Protein AF-A0AAU8MWH3-F1 (afdb_monomer)

Organism: NCBI:txid1792846

pLDDT: mean 74.92, std 21.21, range [37.94, 98.56]

Mean predicted aligned error: 13.58 Å

Radius of gyration: 23.1 Å; Cα contacts (8 Å, |Δi|>4): 175; chains: 1; bounding box: 45×68×72 Å

Structure (mmCIF, N/CA/C/O backbone):
data_AF-A0AAU8MWH3-F1
#
_entry.id   AF-A0AAU8MWH3-F1
#
loop_
_atom_site.group_PDB
_atom_site.id
_atom_site.type_symbol
_atom_site.label_atom_id
_atom_site.label_alt_id
_atom_site.label_comp_id
_atom_site.label_asym_id
_atom_site.label_entity_id
_atom_site.label_seq_id
_atom_site.pdbx_PDB_ins_code
_atom_site.Cartn_x
_atom_site.Cartn_y
_atom_site.Cartn_z
_atom_site.occupancy
_atom_site.B_iso_or_equiv
_atom_site.auth_seq_id
_atom_site.auth_comp_id
_atom_site.auth_asym_id
_atom_site.auth_atom_id
_atom_site.pdbx_PDB_model_num
ATOM 1 N N . MET A 1 1 ? -33.924 56.761 -19.991 1.00 37.94 1 MET A N 1
ATOM 2 C CA . MET A 1 1 ? -32.799 56.088 -20.675 1.00 37.94 1 MET A CA 1
ATOM 3 C C . MET A 1 1 ? -31.797 55.619 -19.623 1.00 37.94 1 MET A C 1
ATOM 5 O O . MET A 1 1 ? -31.302 56.453 -18.886 1.00 37.94 1 MET A O 1
ATOM 9 N N . ARG A 1 2 ? -31.552 54.298 -19.586 1.00 41.19 2 ARG A N 1
ATOM 10 C CA . ARG A 1 2 ? -30.399 53.556 -19.023 1.00 41.19 2 ARG A CA 1
ATOM 11 C C . ARG A 1 2 ? -30.137 53.573 -17.503 1.00 41.19 2 ARG A C 1
ATOM 13 O O . ARG A 1 2 ? -29.326 54.332 -16.994 1.00 41.19 2 ARG A O 1
ATOM 20 N N . THR A 1 3 ? -30.746 52.598 -16.831 1.00 45.84 3 THR A N 1
ATOM 21 C CA . THR A 1 3 ? -30.285 51.973 -15.580 1.00 45.84 3 THR A CA 1
ATOM 22 C C . THR A 1 3 ? -28.960 51.226 -15.807 1.00 45.84 3 THR A C 1
ATOM 24 O O . THR A 1 3 ? -28.895 50.376 -16.696 1.00 45.84 3 THR A O 1
ATOM 27 N N . LEU A 1 4 ? -27.913 51.511 -15.023 1.00 51.28 4 LEU A N 1
ATOM 28 C CA . LEU A 1 4 ? -26.694 50.690 -14.967 1.00 51.28 4 LEU A CA 1
ATOM 29 C C . LEU A 1 4 ? -26.904 49.536 -13.970 1.00 51.28 4 LEU A C 1
ATOM 31 O O . LEU A 1 4 ? -27.173 49.820 -12.802 1.00 51.28 4 LEU A O 1
ATOM 35 N N . PRO A 1 5 ? -26.758 48.259 -14.362 1.00 50.62 5 PRO A N 1
ATOM 36 C CA . PRO A 1 5 ? -26.672 47.180 -13.394 1.00 50.62 5 PRO A CA 1
ATOM 37 C C . PRO A 1 5 ? -25.249 47.113 -12.828 1.00 50.62 5 PRO A C 1
ATOM 39 O O . PRO A 1 5 ? -24.260 47.001 -13.553 1.00 50.62 5 PRO A O 1
ATOM 42 N N . LEU A 1 6 ? -25.174 47.194 -11.505 1.00 51.78 6 LEU A N 1
ATOM 43 C CA . LEU A 1 6 ? -23.985 47.002 -10.686 1.00 51.78 6 LEU A CA 1
ATOM 44 C C . LEU A 1 6 ? -23.662 45.498 -10.696 1.00 51.78 6 LEU A C 1
ATOM 46 O O . LEU A 1 6 ? -24.241 44.724 -9.937 1.00 51.78 6 LEU A O 1
ATOM 50 N N . ILE A 1 7 ? -22.807 45.058 -11.622 1.00 57.75 7 ILE A N 1
ATOM 51 C CA . ILE A 1 7 ? -22.359 43.661 -11.686 1.00 57.75 7 ILE A CA 1
ATOM 52 C C . ILE A 1 7 ? -21.293 43.475 -10.604 1.00 57.75 7 ILE A C 1
ATOM 54 O O . ILE A 1 7 ? -20.123 43.807 -10.783 1.00 57.75 7 ILE A O 1
ATOM 58 N N . VAL A 1 8 ? -21.723 42.971 -9.449 1.00 53.94 8 VAL A N 1
ATOM 59 C CA . VAL A 1 8 ? -20.841 42.480 -8.390 1.00 53.94 8 VAL A CA 1
ATOM 60 C C . VAL A 1 8 ? -20.250 41.152 -8.867 1.00 53.94 8 VAL A C 1
ATOM 62 O O . VAL A 1 8 ? -20.901 40.111 -8.799 1.00 53.94 8 VAL A O 1
ATOM 65 N N . SER A 1 9 ? -19.021 41.182 -9.384 1.00 54.38 9 SER A N 1
ATOM 66 C CA . SER A 1 9 ? -18.247 39.969 -9.670 1.00 54.38 9 SER A CA 1
ATOM 67 C C . SER A 1 9 ? -17.823 39.309 -8.360 1.00 54.38 9 SER A C 1
ATOM 69 O O . SER A 1 9 ? -16.810 39.673 -7.766 1.00 54.38 9 SER A O 1
ATOM 71 N N . PHE A 1 10 ? -18.594 38.322 -7.908 1.00 51.47 10 PHE A N 1
ATOM 72 C CA . PHE A 1 10 ? -18.198 37.418 -6.832 1.00 51.47 10 PHE A CA 1
ATOM 73 C C . PHE A 1 10 ? -17.309 36.317 -7.430 1.00 51.47 10 PHE A C 1
ATOM 75 O O . PHE A 1 10 ? -17.787 35.266 -7.853 1.00 51.47 10 PHE A O 1
ATOM 82 N N . VAL A 1 11 ? -16.004 36.577 -7.536 1.00 58.12 11 VAL A N 1
ATOM 83 C CA . VAL A 1 11 ? -15.028 35.539 -7.899 1.00 58.12 11 VAL A CA 1
ATOM 84 C C . VAL A 1 11 ? -14.791 34.684 -6.656 1.00 58.12 11 VAL A C 1
ATOM 86 O O . VAL A 1 11 ? -13.941 34.990 -5.823 1.00 58.12 11 VAL A O 1
ATOM 89 N N . LEU A 1 12 ? -15.584 33.623 -6.504 1.00 52.44 12 LEU A N 1
ATOM 90 C CA . LEU A 1 12 ? -15.345 32.591 -5.502 1.00 52.44 12 LEU A CA 1
ATOM 91 C C . LEU A 1 12 ? -14.158 31.741 -5.978 1.00 52.44 12 LEU A C 1
ATOM 93 O O . LEU A 1 12 ? -14.316 30.809 -6.765 1.00 52.44 12 LEU A O 1
ATOM 97 N N . ALA A 1 13 ? -12.949 32.096 -5.547 1.00 57.16 13 ALA A N 1
ATOM 98 C CA . ALA A 1 13 ? -11.766 31.277 -5.771 1.00 57.16 13 ALA A CA 1
ATOM 99 C C . ALA A 1 13 ? -11.867 30.006 -4.911 1.00 57.16 13 ALA A C 1
ATOM 101 O O . ALA A 1 13 ? -11.469 29.992 -3.748 1.00 57.16 13 ALA A O 1
ATOM 102 N N . VAL A 1 14 ? -12.419 28.930 -5.477 1.00 55.69 14 VAL A N 1
ATOM 103 C CA . VAL A 1 14 ? -12.310 27.583 -4.902 1.00 55.69 14 VAL A CA 1
ATOM 104 C C . VAL A 1 14 ? -10.886 27.095 -5.158 1.00 55.69 14 VAL A C 1
ATOM 106 O O . VAL A 1 14 ? -10.599 26.445 -6.158 1.00 55.69 14 VAL A O 1
ATOM 109 N N . VAL A 1 15 ? -9.965 27.460 -4.267 1.00 56.62 15 VAL A N 1
ATOM 110 C CA . VAL A 1 15 ? -8.602 26.915 -4.241 1.00 56.62 15 VAL A CA 1
ATOM 111 C C . VAL A 1 15 ? -8.591 25.755 -3.253 1.00 56.62 15 VAL A C 1
ATOM 113 O O . VAL A 1 15 ? -8.126 25.885 -2.127 1.00 56.62 15 VAL A O 1
ATOM 116 N N . ALA A 1 16 ? -9.191 24.627 -3.620 1.00 53.50 16 ALA A N 1
ATOM 117 C CA . ALA A 1 16 ? -9.205 23.461 -2.743 1.00 53.50 16 ALA A CA 1
ATOM 118 C C . ALA A 1 16 ? -9.248 22.165 -3.551 1.00 53.50 16 ALA A C 1
ATOM 120 O O . ALA A 1 16 ? -10.320 21.621 -3.783 1.00 53.50 16 ALA A O 1
ATOM 121 N N . ALA A 1 17 ? -8.071 21.709 -3.989 1.00 47.09 17 ALA A N 1
ATOM 122 C CA . ALA A 1 17 ? -7.709 20.292 -4.130 1.00 47.09 17 ALA A CA 1
ATOM 123 C C . ALA A 1 17 ? -6.290 20.183 -4.714 1.00 47.09 17 ALA A C 1
ATOM 125 O O . ALA A 1 17 ? -6.084 19.663 -5.810 1.00 47.09 17 ALA A O 1
ATOM 126 N N . SER A 1 18 ? -5.285 20.694 -4.001 1.00 44.16 18 SER A N 1
ATOM 127 C CA . SER A 1 18 ? -3.912 20.277 -4.286 1.00 44.16 18 SER A CA 1
ATOM 128 C C . SER A 1 18 ? -3.774 18.838 -3.806 1.00 44.16 18 SER A C 1
ATOM 130 O O . SER A 1 18 ? -3.853 18.567 -2.610 1.00 44.16 18 SER A O 1
ATOM 132 N N . ALA A 1 19 ? -3.648 17.939 -4.775 1.00 47.34 19 ALA A N 1
ATOM 133 C CA . ALA A 1 19 ? -3.357 16.522 -4.654 1.00 47.34 19 ALA A CA 1
ATOM 134 C C . ALA A 1 19 ? -2.506 16.158 -3.421 1.00 47.34 19 ALA A C 1
ATOM 136 O O . ALA A 1 19 ? -1.299 16.378 -3.394 1.00 47.34 19 ALA A O 1
ATOM 137 N N . GLN A 1 20 ? -3.138 15.535 -2.428 1.00 43.84 20 GLN A N 1
ATOM 138 C CA . GLN A 1 20 ? -2.460 14.799 -1.362 1.00 43.84 20 GLN A CA 1
ATOM 139 C C . GLN A 1 20 ? -2.348 13.332 -1.803 1.00 43.84 20 GLN A C 1
ATOM 141 O O . GLN A 1 20 ? -3.026 12.455 -1.282 1.00 43.84 20 GLN A O 1
ATOM 146 N N . ALA A 1 21 ? -1.540 13.065 -2.832 1.00 50.00 21 ALA A N 1
ATOM 147 C CA . ALA A 1 21 ? -1.220 11.694 -3.253 1.00 50.00 21 ALA A CA 1
ATOM 148 C C . ALA A 1 21 ? -0.192 11.019 -2.321 1.00 50.00 21 ALA A C 1
ATOM 150 O O . ALA A 1 21 ? 0.112 9.841 -2.478 1.00 50.00 21 ALA A O 1
ATOM 151 N N . HIS A 1 22 ? 0.341 11.765 -1.348 1.00 52.56 22 HIS A N 1
ATOM 152 C CA . HIS A 1 22 ? 1.473 11.353 -0.523 1.00 52.56 22 HIS A CA 1
ATOM 153 C C . HIS A 1 22 ? 1.172 11.309 0.973 1.00 52.56 22 HIS A C 1
ATOM 155 O O . HIS A 1 22 ? 2.118 11.174 1.744 1.00 52.56 22 HIS A O 1
ATOM 161 N N . ASP A 1 23 ? -0.087 11.430 1.405 1.00 52.69 23 ASP A N 1
ATOM 162 C CA . ASP A 1 23 ? -0.364 11.406 2.841 1.00 52.69 23 ASP A CA 1
ATOM 163 C C . ASP A 1 23 ? -0.418 9.946 3.327 1.00 52.69 23 ASP A C 1
ATOM 165 O O . ASP A 1 23 ? -1.333 9.202 2.944 1.00 52.69 23 ASP A O 1
ATOM 169 N N . PRO A 1 24 ? 0.568 9.476 4.118 1.00 61.38 24 PRO A N 1
ATOM 170 C CA . PRO A 1 24 ? 0.451 8.182 4.762 1.00 61.38 24 PRO A CA 1
ATOM 171 C C . PRO A 1 24 ? -0.794 8.188 5.652 1.00 61.38 24 PRO A C 1
ATOM 173 O O . PRO A 1 24 ? -1.197 9.219 6.188 1.00 61.38 24 PRO A O 1
ATOM 176 N N . ARG A 1 25 ? -1.404 7.010 5.822 1.00 70.69 25 ARG A N 1
ATOM 177 C CA . ARG A 1 25 ? -2.554 6.810 6.712 1.00 70.69 25 ARG A CA 1
ATOM 178 C C . ARG A 1 25 ? -2.359 7.588 8.029 1.00 70.69 25 ARG A C 1
ATOM 180 O O . ARG A 1 25 ? -1.363 7.338 8.713 1.00 70.69 25 ARG A O 1
ATOM 187 N N . PRO A 1 26 ? -3.288 8.482 8.416 1.00 67.06 26 PRO A N 1
ATOM 188 C CA . PRO A 1 26 ? -3.116 9.284 9.616 1.00 67.06 26 PRO A CA 1
ATOM 189 C C . PRO A 1 26 ? -3.069 8.397 10.864 1.00 67.06 26 PRO A C 1
ATOM 191 O O . PRO A 1 26 ? -3.809 7.413 10.988 1.00 67.06 26 PRO A O 1
ATOM 194 N N . ILE A 1 27 ? -2.205 8.767 11.811 1.00 67.94 27 ILE A N 1
ATOM 195 C CA . ILE A 1 27 ? -2.159 8.147 13.139 1.00 67.94 27 ILE A CA 1
ATOM 196 C C . ILE A 1 27 ? -3.553 8.280 13.766 1.00 67.94 27 ILE A C 1
ATOM 198 O O . ILE A 1 27 ? -4.079 9.384 13.878 1.00 67.94 27 ILE A O 1
ATOM 202 N N . GLY A 1 28 ? -4.153 7.157 14.170 1.00 73.12 28 GLY A N 1
ATOM 203 C CA . GLY A 1 28 ? -5.490 7.153 14.772 1.00 73.12 28 GLY A CA 1
ATOM 204 C C . GLY A 1 28 ? -6.655 7.193 13.775 1.00 73.12 28 GLY A C 1
ATOM 205 O O . GLY A 1 28 ? -7.724 7.676 14.127 1.00 73.12 28 GLY A O 1
ATOM 206 N N . TRP A 1 29 ? -6.494 6.659 12.557 1.00 84.44 29 TRP A N 1
ATOM 207 C CA . TRP A 1 29 ? -7.582 6.557 11.561 1.00 84.44 29 TRP A CA 1
ATOM 208 C C . TRP A 1 29 ? -8.821 5.762 12.027 1.00 84.44 29 TRP A C 1
ATOM 210 O O . TRP A 1 29 ? -9.872 5.827 11.390 1.00 84.44 29 TRP A O 1
ATOM 220 N N . CYS A 1 30 ? -8.719 5.027 13.137 1.00 89.50 30 CYS A N 1
ATOM 221 C CA . CYS A 1 30 ? -9.864 4.443 13.824 1.00 89.50 30 CYS A CA 1
ATOM 222 C C . CYS A 1 30 ? -10.596 5.515 14.636 1.00 89.50 30 CYS A C 1
ATOM 224 O O . CYS A 1 30 ? -10.274 5.761 15.796 1.00 89.50 30 CYS A O 1
ATOM 226 N N . LEU A 1 31 ? -11.571 6.161 13.992 1.00 87.75 31 LEU A N 1
ATOM 227 C CA . LEU A 1 31 ? -12.337 7.271 14.567 1.00 87.75 31 LEU A CA 1
ATOM 228 C C . LEU A 1 31 ? -13.433 6.812 15.542 1.00 87.75 31 LEU A C 1
ATOM 230 O O . LEU A 1 31 ? -13.873 7.598 16.380 1.00 87.75 31 LEU A O 1
ATOM 234 N N . ASP A 1 32 ? -13.864 5.551 15.447 1.00 88.56 32 ASP A N 1
ATOM 235 C CA . ASP A 1 32 ? -14.907 5.000 16.311 1.00 88.56 32 ASP A CA 1
ATOM 236 C C . ASP A 1 32 ? -14.363 4.745 17.729 1.00 88.56 32 ASP A C 1
ATOM 238 O O . ASP A 1 32 ? -13.393 3.987 17.893 1.00 88.56 32 ASP A O 1
ATOM 242 N N . PRO A 1 33 ? -14.988 5.313 18.782 1.00 86.75 33 PRO A N 1
ATOM 243 C CA . PRO A 1 33 ? -14.579 5.073 20.159 1.00 86.75 33 PRO A CA 1
ATOM 244 C C . PRO A 1 33 ? -14.559 3.582 20.501 1.00 86.75 33 PRO A C 1
ATOM 246 O O . PRO A 1 33 ? -15.487 2.838 20.191 1.00 86.75 33 PRO A O 1
ATOM 249 N N . GLY A 1 34 ? -13.498 3.143 21.178 1.00 87.50 34 GLY A N 1
ATOM 250 C CA . GLY A 1 34 ? -13.338 1.739 21.560 1.00 87.50 34 GLY A CA 1
ATOM 251 C C . GLY A 1 34 ? -12.900 0.823 20.418 1.00 87.50 34 GLY A C 1
ATOM 252 O O . GLY A 1 34 ? -12.903 -0.392 20.602 1.00 87.50 34 GLY A O 1
ATOM 253 N N . THR A 1 35 ? -12.495 1.368 19.269 1.00 91.62 35 THR A N 1
ATOM 254 C CA . THR A 1 35 ? -11.819 0.607 18.213 1.00 91.62 35 THR A CA 1
ATOM 255 C C . THR A 1 35 ? -10.321 0.901 18.184 1.00 91.62 35 THR A C 1
ATOM 257 O O . THR A 1 35 ? -9.870 1.967 18.601 1.00 91.62 35 THR A O 1
ATOM 260 N N . ALA A 1 36 ? -9.534 -0.067 17.721 1.00 91.12 36 ALA A N 1
ATOM 261 C CA . ALA A 1 36 ? -8.109 0.100 17.473 1.00 91.12 36 ALA A CA 1
ATOM 2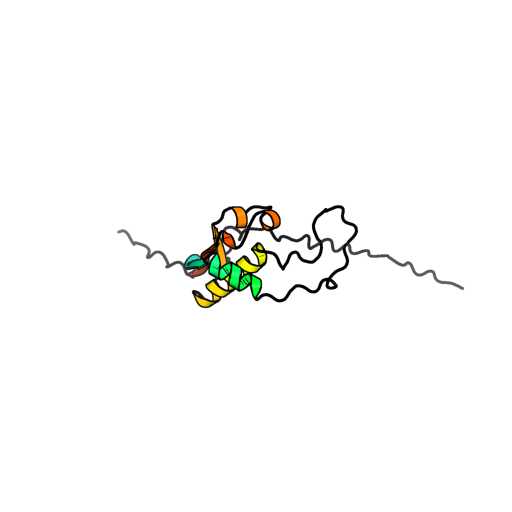62 C C . ALA A 1 36 ? -7.720 -0.532 16.141 1.00 91.12 36 ALA A C 1
ATOM 264 O O . ALA A 1 36 ? -8.367 -1.467 15.661 1.00 91.12 36 ALA A O 1
ATOM 265 N N . GLU A 1 37 ? -6.643 -0.013 15.558 1.00 91.12 37 GLU A N 1
ATOM 266 C CA . GLU A 1 37 ? -6.028 -0.602 14.379 1.00 91.12 37 GLU A CA 1
ATOM 267 C C . GLU A 1 37 ? -5.505 -1.997 14.719 1.00 91.12 37 GLU A C 1
ATOM 269 O O . GLU A 1 37 ? -4.758 -2.183 15.680 1.00 91.12 37 GLU A O 1
ATOM 274 N N . GLN A 1 38 ? -5.883 -2.969 13.899 1.00 93.00 38 GLN A N 1
ATOM 275 C CA . GLN A 1 38 ? -5.412 -4.334 14.002 1.00 93.00 38 GLN A CA 1
ATOM 276 C C . GLN A 1 38 ? -4.959 -4.825 12.633 1.00 93.00 38 GLN A C 1
ATOM 278 O O . GLN A 1 38 ? -5.650 -4.669 11.622 1.00 93.00 38 GLN A O 1
ATOM 283 N N . GLU A 1 39 ? -3.803 -5.476 12.625 1.00 95.19 39 GLU A N 1
ATOM 284 C CA . GLU A 1 39 ? -3.363 -6.292 11.506 1.00 95.19 39 GLU A CA 1
ATOM 285 C C . GLU A 1 39 ? -4.261 -7.526 11.404 1.00 95.19 39 GLU A C 1
ATOM 287 O O . GLU A 1 39 ? -4.312 -8.337 12.331 1.00 95.19 39 GLU A O 1
ATOM 292 N N . VAL A 1 40 ? -4.983 -7.642 10.289 1.00 96.81 40 VAL A N 1
ATOM 293 C CA . VAL A 1 40 ? -5.920 -8.746 10.026 1.00 96.81 40 VAL A CA 1
ATOM 294 C C . VAL A 1 40 ? -5.398 -9.733 8.980 1.00 96.81 40 VAL A C 1
ATOM 296 O O . VAL A 1 40 ? -5.886 -10.858 8.924 1.00 96.81 40 VAL A O 1
ATOM 299 N N . ALA A 1 41 ? -4.403 -9.342 8.177 1.00 98.00 41 ALA A N 1
ATOM 300 C CA . ALA A 1 41 ? -3.654 -10.229 7.286 1.00 98.00 41 ALA A CA 1
ATOM 301 C C . ALA A 1 41 ? -2.301 -9.608 6.895 1.00 98.00 41 ALA A C 1
ATOM 303 O O . ALA A 1 41 ? -2.107 -8.395 6.993 1.00 98.00 41 ALA A O 1
ATOM 304 N N . LYS A 1 42 ? -1.385 -10.441 6.393 1.00 98.38 42 LYS A N 1
ATOM 305 C CA . LYS A 1 42 ? -0.144 -10.023 5.726 1.00 98.38 42 LYS A CA 1
ATOM 306 C C . LYS A 1 42 ? -0.147 -10.519 4.290 1.00 98.38 42 LYS A C 1
ATOM 308 O O . LYS A 1 42 ? -0.723 -11.570 4.016 1.00 98.38 42 LYS A O 1
ATOM 313 N N . PHE A 1 43 ? 0.534 -9.798 3.410 1.00 98.25 43 PHE A N 1
ATOM 314 C CA . PHE A 1 43 ? 0.732 -10.213 2.030 1.00 98.25 43 PHE A CA 1
ATOM 315 C C . PHE A 1 43 ? 2.180 -10.029 1.587 1.00 98.25 43 PHE A C 1
ATOM 317 O O . PHE A 1 43 ? 2.908 -9.158 2.075 1.00 98.25 43 PHE A O 1
ATOM 324 N N . GLU A 1 44 ? 2.555 -10.833 0.600 1.00 98.56 44 GLU A N 1
ATOM 325 C CA . GLU A 1 44 ? 3.807 -10.723 -0.130 1.00 98.56 44 GLU A CA 1
ATOM 326 C C . GLU A 1 44 ? 3.532 -11.023 -1.605 1.00 98.56 44 GLU A C 1
ATOM 328 O O . GLU A 1 44 ? 3.085 -12.110 -1.969 1.00 98.56 44 GLU A O 1
ATOM 333 N N . LEU A 1 45 ? 3.758 -10.028 -2.453 1.00 98.38 45 LEU A N 1
ATOM 334 C CA . LEU A 1 45 ? 3.580 -10.101 -3.892 1.00 98.38 45 LEU A CA 1
ATOM 335 C C . LEU A 1 45 ? 4.956 -10.202 -4.538 1.00 98.38 45 LEU A C 1
ATOM 337 O O . LEU A 1 45 ? 5.776 -9.286 -4.452 1.00 98.38 45 LEU A O 1
ATOM 341 N N . SER A 1 46 ? 5.209 -11.337 -5.183 1.00 98.44 46 SER A N 1
ATOM 342 C CA . SER A 1 46 ? 6.500 -11.587 -5.817 1.00 98.44 46 SER A CA 1
ATOM 343 C C . SER A 1 46 ? 6.751 -10.653 -7.012 1.00 98.44 46 SER A C 1
ATOM 345 O O . SER A 1 46 ? 5.799 -10.251 -7.694 1.00 98.44 46 SER A O 1
ATOM 347 N N . PRO A 1 47 ? 8.027 -10.397 -7.352 1.00 98.19 47 PRO A N 1
ATOM 348 C CA . PRO A 1 47 ? 8.409 -9.700 -8.579 1.00 98.19 47 PRO A CA 1
ATOM 349 C C . PRO A 1 47 ? 7.740 -10.253 -9.844 1.00 98.19 47 PRO A C 1
ATOM 351 O O . PRO A 1 47 ? 7.235 -9.510 -10.686 1.00 98.19 47 PRO A O 1
ATOM 354 N N . ALA A 1 48 ? 7.695 -11.584 -9.971 1.00 98.06 48 ALA A N 1
ATOM 355 C CA . ALA A 1 48 ? 7.102 -12.255 -11.123 1.00 98.06 48 ALA A CA 1
ATOM 356 C C . ALA A 1 48 ? 5.593 -11.990 -11.223 1.00 98.06 48 ALA A C 1
ATOM 358 O O . ALA A 1 48 ? 5.085 -11.707 -12.311 1.00 98.06 48 ALA A O 1
ATOM 359 N N . TYR A 1 49 ? 4.888 -12.036 -10.088 1.00 97.69 49 TYR A N 1
ATOM 360 C CA . TYR A 1 49 ? 3.464 -11.727 -10.029 1.00 97.69 49 TYR A CA 1
ATOM 361 C C . TYR A 1 49 ? 3.191 -10.274 -10.425 1.00 97.69 49 TYR A C 1
ATOM 363 O O . TYR A 1 49 ? 2.359 -10.037 -11.300 1.00 97.69 49 TYR A O 1
ATOM 371 N N . LEU A 1 50 ? 3.912 -9.312 -9.842 1.00 95.69 50 LEU A N 1
ATOM 372 C CA . LEU A 1 50 ? 3.694 -7.88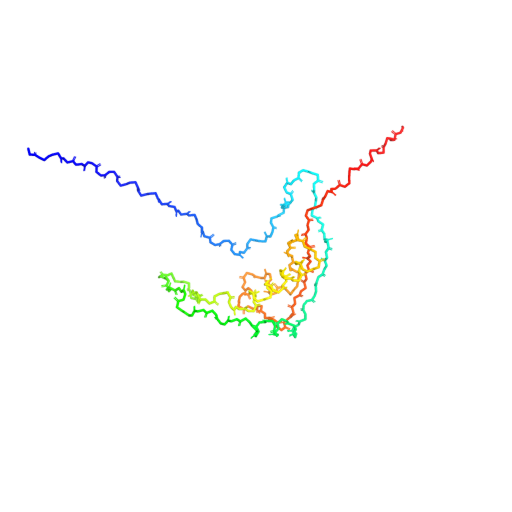9 -10.117 1.00 95.69 50 LEU A CA 1
ATOM 373 C C . LEU A 1 50 ? 4.053 -7.509 -11.553 1.00 95.69 50 LEU A C 1
ATOM 375 O O . LEU A 1 50 ? 3.328 -6.739 -12.181 1.00 95.69 50 LEU A O 1
ATOM 379 N N . LYS A 1 51 ? 5.110 -8.101 -12.119 1.00 93.88 51 LYS A N 1
ATOM 380 C CA . LYS A 1 51 ? 5.451 -7.926 -13.535 1.00 93.88 51 LYS A CA 1
ATOM 381 C C . LYS A 1 51 ? 4.332 -8.428 -14.446 1.00 93.88 51 LYS A C 1
ATOM 383 O O . LYS A 1 51 ? 3.908 -7.706 -15.345 1.00 93.88 51 LYS A O 1
ATOM 388 N N . ALA A 1 52 ? 3.820 -9.633 -14.192 1.00 94.56 52 ALA A N 1
ATOM 389 C CA . ALA A 1 52 ? 2.709 -10.182 -14.962 1.00 94.56 52 ALA A CA 1
ATOM 390 C C . ALA A 1 52 ? 1.421 -9.363 -14.768 1.00 94.56 52 ALA A C 1
ATOM 392 O O . ALA A 1 52 ? 0.647 -9.203 -15.707 1.00 94.56 52 ALA A O 1
ATOM 393 N N . TYR A 1 53 ? 1.182 -8.850 -13.559 1.00 91.50 53 TYR A N 1
ATOM 394 C CA . TYR A 1 53 ? 0.039 -7.998 -13.240 1.00 91.50 53 TYR A CA 1
ATOM 395 C C . TYR A 1 53 ? 0.079 -6.672 -14.006 1.00 91.50 53 TYR A C 1
ATOM 397 O O . TYR A 1 53 ? -0.915 -6.301 -14.630 1.00 91.50 53 TYR A O 1
ATOM 405 N N . HIS A 1 54 ? 1.234 -6.000 -14.001 1.00 87.06 54 HIS A N 1
ATOM 406 C CA . HIS A 1 54 ? 1.473 -4.748 -14.717 1.00 87.06 54 HIS A CA 1
ATOM 407 C C . HIS A 1 54 ? 1.275 -4.913 -16.231 1.00 87.06 54 HIS A C 1
ATOM 409 O O . HIS A 1 54 ? 0.553 -4.140 -16.847 1.00 87.06 54 HIS A O 1
ATOM 415 N N . GLN A 1 55 ? 1.814 -5.986 -16.819 1.00 88.00 55 GLN A N 1
ATOM 416 C CA . GLN A 1 55 ? 1.696 -6.271 -18.257 1.00 88.00 55 GLN A CA 1
ATOM 417 C C . GLN A 1 55 ? 0.260 -6.515 -18.748 1.00 88.00 55 GLN A C 1
ATOM 419 O O . GLN A 1 55 ? 0.012 -6.438 -19.948 1.00 88.00 55 GLN A O 1
ATOM 424 N N . ARG A 1 56 ? -0.676 -6.853 -17.851 1.00 86.06 56 ARG A N 1
ATOM 425 C CA . ARG A 1 56 ? -2.092 -7.063 -18.193 1.00 86.06 56 ARG A CA 1
ATOM 426 C C . ARG A 1 56 ? -2.936 -5.795 -18.086 1.00 86.06 56 ARG A C 1
ATOM 428 O O . ARG A 1 56 ? -4.108 -5.843 -18.456 1.00 86.06 56 ARG A O 1
ATOM 435 N N . GLN A 1 57 ? -2.396 -4.702 -17.546 1.00 74.19 57 GLN A N 1
ATOM 436 C CA . GLN A 1 57 ? -3.146 -3.454 -17.471 1.00 74.19 57 GLN A CA 1
ATOM 437 C C . GLN A 1 57 ? -3.254 -2.845 -18.878 1.00 74.19 57 GLN A C 1
ATOM 439 O O . GLN A 1 57 ? -2.270 -2.862 -19.623 1.00 74.19 57 GLN A O 1
ATOM 444 N N . PRO A 1 58 ? -4.437 -2.348 -19.277 1.00 65.19 58 PRO A N 1
ATOM 445 C CA . PRO A 1 58 ? -4.565 -1.625 -20.533 1.00 65.19 58 PRO A CA 1
ATOM 446 C C . PRO A 1 58 ? -3.693 -0.361 -20.478 1.00 65.19 58 PRO A C 1
ATOM 448 O O . PRO A 1 58 ? -3.619 0.256 -19.415 1.00 65.19 58 PRO A O 1
ATOM 451 N N . PRO A 1 59 ? -3.055 0.041 -21.590 1.00 58.94 59 PRO A N 1
ATOM 452 C CA . PRO A 1 59 ? -2.390 1.333 -21.645 1.00 58.94 59 PRO A CA 1
ATOM 453 C C . PRO A 1 59 ? -3.417 2.4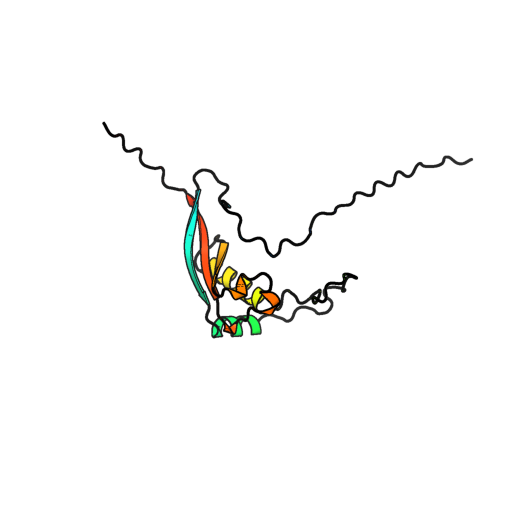53 -21.436 1.00 58.94 59 PRO A C 1
ATOM 455 O O . PRO A 1 59 ? -4.516 2.422 -21.994 1.00 58.94 59 PRO A O 1
ATOM 458 N N . SER A 1 60 ? -3.048 3.431 -20.623 1.00 55.00 60 SER A N 1
ATOM 459 C CA . SER A 1 60 ? -3.757 4.686 -20.408 1.00 55.00 60 SER A CA 1
ATOM 460 C C . SER A 1 60 ? -3.891 5.431 -21.730 1.00 55.00 60 SER A C 1
ATOM 462 O O . SER A 1 60 ? -2.976 5.460 -22.555 1.00 55.00 60 SER A O 1
ATOM 464 N N . ASP A 1 61 ? -5.074 6.002 -21.940 1.00 49.75 61 ASP A N 1
ATOM 465 C CA . ASP A 1 61 ? -5.394 6.796 -23.119 1.00 49.75 61 ASP A CA 1
ATOM 466 C C . ASP A 1 61 ? -4.503 8.058 -23.152 1.00 49.75 61 ASP A C 1
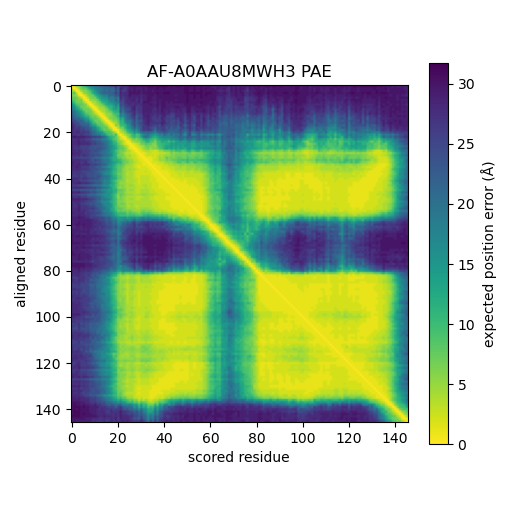ATOM 468 O O . ASP A 1 61 ? -4.575 8.878 -22.230 1.00 49.75 61 ASP A O 1
ATOM 472 N N . PRO A 1 62 ? -3.649 8.231 -24.179 1.00 47.53 62 PRO A N 1
ATOM 473 C CA . PRO A 1 62 ? -2.742 9.372 -24.280 1.00 47.53 62 PRO A CA 1
ATOM 474 C C . PRO A 1 62 ? -3.465 10.719 -24.449 1.00 47.53 62 PRO A C 1
ATOM 476 O O . PRO A 1 62 ? -2.872 11.752 -24.138 1.00 47.53 62 PRO A O 1
ATOM 479 N N . ASP A 1 63 ? -4.729 10.726 -24.887 1.00 45.56 63 ASP A N 1
ATOM 480 C CA . ASP A 1 63 ? -5.535 11.939 -25.066 1.00 45.56 63 ASP A CA 1
ATOM 481 C C . ASP A 1 63 ? -6.357 12.299 -23.818 1.00 45.56 63 ASP A C 1
ATOM 483 O O . ASP A 1 63 ? -7.040 13.328 -23.785 1.00 45.56 63 ASP A O 1
ATOM 487 N N . SER A 1 64 ? -6.279 11.501 -22.746 1.00 47.12 64 SER A N 1
ATOM 488 C CA . SER A 1 64 ? -7.138 11.687 -21.576 1.00 47.12 64 SER A CA 1
ATOM 489 C C . SER A 1 64 ? -6.814 12.934 -20.754 1.00 47.12 64 SER A C 1
ATOM 491 O O . SER A 1 64 ? -7.544 13.216 -19.801 1.00 47.12 64 SER A O 1
ATOM 493 N N . CYS A 1 65 ? -5.751 13.689 -21.075 1.00 45.53 65 CYS A N 1
ATOM 494 C CA . CYS A 1 65 ? -5.582 15.033 -20.519 1.00 45.53 65 CYS A CA 1
ATOM 495 C C . CYS A 1 65 ? -4.576 15.959 -21.238 1.00 45.53 65 CYS A C 1
ATOM 497 O O . CYS A 1 65 ? -3.442 15.574 -21.520 1.00 45.53 65 CYS A O 1
ATOM 499 N N . PRO A 1 66 ? -4.936 17.241 -21.419 1.00 43.38 66 PRO A N 1
ATOM 500 C CA . PRO A 1 66 ? -4.026 18.264 -21.913 1.00 43.38 66 PRO A CA 1
ATOM 501 C C . PRO A 1 66 ? -3.037 18.715 -20.826 1.00 43.38 66 PRO A C 1
ATOM 503 O O . PRO A 1 66 ? -3.426 19.045 -19.704 1.00 43.38 66 PRO A O 1
ATOM 506 N N . ALA A 1 67 ? -1.752 18.802 -21.177 1.00 42.00 67 ALA A N 1
ATOM 507 C CA . ALA A 1 67 ? -0.714 19.362 -20.315 1.00 42.00 67 ALA A CA 1
ATOM 508 C C . ALA A 1 67 ? -1.027 20.830 -19.955 1.00 42.00 67 ALA A C 1
ATOM 510 O O . ALA A 1 67 ? -1.097 21.710 -20.819 1.00 42.00 67 ALA A O 1
ATOM 511 N N . GLY A 1 68 ? -1.212 21.112 -18.665 1.00 40.59 68 GLY A N 1
ATOM 512 C CA . GLY A 1 68 ? -1.327 22.476 -18.151 1.00 40.59 68 GLY A CA 1
ATOM 513 C C . GLY A 1 68 ? 0.031 23.188 -18.117 1.00 40.59 68 GLY A C 1
ATOM 514 O O . GLY A 1 68 ? 1.071 22.557 -17.955 1.00 40.59 68 GLY A O 1
ATOM 515 N N . ARG A 1 69 ? 0.026 24.524 -18.233 1.00 39.38 69 ARG A N 1
ATOM 516 C CA . ARG A 1 69 ? 1.210 25.416 -18.248 1.00 39.38 69 ARG A CA 1
ATOM 517 C C . ARG A 1 69 ? 1.924 25.536 -16.883 1.00 39.38 69 ARG A C 1
ATOM 519 O O . ARG A 1 69 ? 2.195 26.644 -16.426 1.00 39.38 69 ARG A O 1
ATOM 526 N N . GLY A 1 70 ? 2.194 24.426 -16.204 1.00 39.94 70 GLY A N 1
ATOM 527 C CA . GLY A 1 70 ? 2.969 24.382 -14.962 1.00 39.94 70 GLY A CA 1
ATOM 528 C C . GLY A 1 70 ? 4.391 23.898 -15.233 1.00 39.94 70 GLY A C 1
ATOM 529 O O . GLY A 1 70 ? 4.576 22.878 -15.883 1.00 39.94 70 GLY A O 1
ATOM 530 N N . GLN A 1 71 ? 5.399 24.610 -14.727 1.00 38.94 71 GLN A N 1
ATOM 531 C CA . GLN A 1 71 ? 6.832 24.294 -14.869 1.00 38.94 71 GLN A CA 1
ATOM 532 C C . GLN A 1 71 ? 7.284 23.083 -14.025 1.00 38.94 71 GLN A C 1
ATOM 534 O O . GLN A 1 71 ? 8.383 23.069 -13.478 1.00 38.94 71 GLN A O 1
ATOM 539 N N . VAL A 1 72 ? 6.446 22.062 -13.890 1.00 46.59 72 VAL A N 1
ATOM 540 C CA . VAL A 1 72 ? 6.871 20.764 -13.372 1.00 46.59 72 VAL A CA 1
ATOM 541 C C . VAL A 1 72 ? 7.229 19.911 -14.578 1.00 46.59 72 VAL A C 1
ATOM 543 O O . VAL A 1 72 ? 6.375 19.590 -15.397 1.00 46.59 72 VAL A O 1
ATOM 546 N N . GLY A 1 73 ? 8.507 19.559 -14.719 1.00 43.66 73 GLY A N 1
ATOM 547 C CA . GLY A 1 73 ? 8.997 18.622 -15.739 1.00 43.66 73 GLY A CA 1
ATOM 548 C C . GLY A 1 73 ? 8.516 17.182 -15.520 1.00 43.66 73 GLY A C 1
ATOM 549 O O . GLY A 1 73 ? 9.257 16.240 -15.783 1.00 43.66 73 GLY A O 1
ATOM 550 N N . THR A 1 74 ? 7.308 16.996 -14.994 1.00 44.50 74 THR A N 1
ATOM 551 C CA . THR A 1 74 ? 6.698 15.705 -14.712 1.00 44.50 74 THR A CA 1
ATOM 552 C C . THR A 1 74 ? 5.549 15.495 -15.682 1.00 44.50 74 THR A C 1
ATOM 554 O O . THR A 1 74 ? 4.738 16.385 -15.938 1.00 44.50 74 THR A O 1
ATOM 557 N N . LYS A 1 75 ? 5.533 14.307 -16.291 1.00 41.66 75 LYS A N 1
ATOM 558 C CA . LYS A 1 75 ? 4.530 13.898 -17.271 1.00 41.66 75 LYS A CA 1
ATOM 559 C C . LYS A 1 75 ? 3.145 14.055 -16.655 1.00 41.66 75 LYS A C 1
ATOM 561 O O . LYS A 1 75 ? 2.761 13.303 -15.763 1.00 41.66 75 LYS A O 1
ATOM 566 N N . THR A 1 76 ? 2.417 15.062 -17.111 1.00 48.75 76 THR A N 1
ATOM 567 C CA . THR A 1 76 ? 1.022 15.248 -16.753 1.00 48.75 76 THR A CA 1
ATOM 568 C C . THR A 1 76 ? 0.214 14.393 -17.721 1.00 48.75 76 THR A C 1
ATOM 570 O O . THR A 1 76 ? 0.194 14.652 -18.918 1.00 48.75 76 THR A O 1
ATOM 573 N N . CYS A 1 77 ? -0.377 13.343 -17.141 1.00 44.75 77 CYS A N 1
ATOM 574 C CA . CYS A 1 77 ? -1.212 12.292 -17.734 1.00 44.75 77 CYS A CA 1
ATOM 575 C C . CYS A 1 77 ? -0.441 11.100 -18.319 1.00 44.75 77 CYS A C 1
ATOM 577 O O . CYS A 1 77 ? 0.372 11.227 -19.225 1.00 44.75 77 CYS A O 1
ATOM 579 N N . GLY A 1 78 ? -0.613 9.951 -17.651 1.00 40.00 78 GLY A N 1
ATOM 580 C CA . GLY A 1 78 ? 0.298 8.796 -17.680 1.00 40.00 78 GLY A CA 1
ATOM 581 C C . GLY A 1 78 ? 0.915 8.432 -16.313 1.00 40.00 78 GLY A C 1
ATOM 582 O O . GLY A 1 78 ? 1.671 7.471 -16.227 1.00 40.00 78 GLY A O 1
ATOM 583 N N . ILE A 1 79 ? 0.593 9.160 -15.230 1.00 46.09 79 ILE A N 1
ATOM 584 C CA . ILE A 1 79 ? 1.080 8.875 -13.857 1.00 46.09 79 ILE A CA 1
ATOM 585 C C . ILE A 1 79 ? 0.428 7.633 -13.220 1.00 46.09 79 ILE A C 1
ATOM 587 O O . ILE A 1 79 ? 0.882 7.135 -12.198 1.00 46.09 79 ILE A O 1
ATOM 591 N N . VAL A 1 80 ? -0.663 7.147 -13.814 1.00 52.62 80 VAL A N 1
ATOM 592 C CA . VAL A 1 80 ? -1.456 6.009 -13.321 1.00 52.62 80 VAL A CA 1
ATOM 593 C C . VAL A 1 80 ? -1.008 4.673 -13.920 1.00 52.62 80 VAL A C 1
ATOM 595 O O . VAL A 1 80 ? -1.494 3.631 -13.517 1.00 52.62 80 VAL A O 1
ATOM 598 N N . ASP A 1 81 ? -0.033 4.678 -14.823 1.00 58.16 81 ASP A N 1
ATOM 599 C CA . ASP A 1 81 ? 0.409 3.484 -15.553 1.00 58.16 81 ASP A CA 1
ATOM 600 C C . ASP A 1 81 ? 1.836 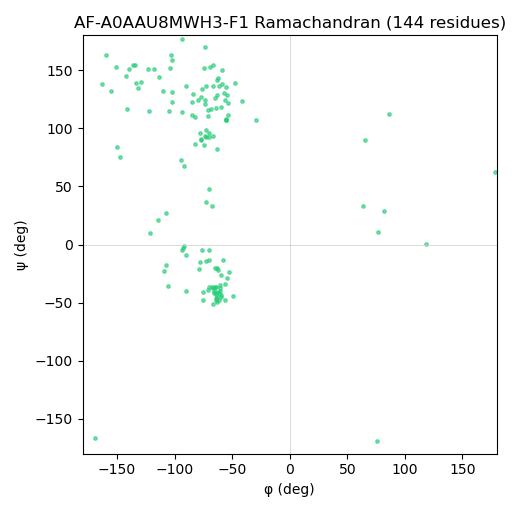3.067 -15.215 1.00 58.16 81 ASP A C 1
ATOM 602 O O . ASP A 1 81 ? 2.510 2.375 -15.978 1.00 58.16 81 ASP A O 1
ATOM 606 N N . ASP A 1 82 ? 2.339 3.504 -14.068 1.00 75.25 82 ASP A N 1
ATOM 607 C CA . ASP A 1 82 ? 3.667 3.120 -13.638 1.00 75.25 82 ASP A CA 1
ATOM 608 C C . ASP A 1 82 ? 3.656 1.893 -12.720 1.00 75.25 82 ASP A C 1
ATOM 610 O O . ASP A 1 82 ? 2.628 1.289 -12.374 1.00 75.25 82 ASP A O 1
ATOM 614 N N . HIS A 1 83 ? 4.869 1.478 -12.373 1.00 85.94 83 HIS A N 1
ATOM 615 C CA . HIS A 1 83 ? 5.109 0.310 -11.546 1.00 85.94 83 HIS A CA 1
ATOM 616 C C . HIS A 1 83 ? 4.461 0.480 -10.167 1.00 85.94 83 HIS A C 1
ATOM 618 O O . HIS A 1 83 ? 3.914 -0.487 -9.637 1.00 85.94 83 HIS A O 1
ATOM 624 N N . TRP A 1 84 ? 4.487 1.698 -9.614 1.00 86.81 84 TRP A N 1
ATOM 625 C CA . TRP A 1 84 ? 3.919 1.992 -8.305 1.00 86.81 84 TRP A CA 1
ATOM 626 C C . TR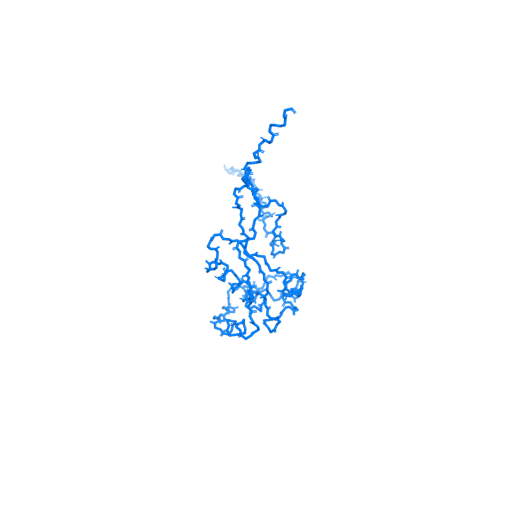P A 1 84 ? 2.404 1.846 -8.329 1.00 86.81 84 TRP A C 1
ATOM 628 O O . TRP A 1 84 ? 1.870 1.075 -7.537 1.00 86.81 84 TRP A O 1
ATOM 638 N N . HIS A 1 85 ? 1.711 2.471 -9.286 1.00 85.00 85 HIS A N 1
ATOM 639 C CA . HIS A 1 85 ? 0.255 2.356 -9.374 1.00 85.00 85 HIS A CA 1
ATOM 640 C C . HIS A 1 85 ? -0.194 0.901 -9.555 1.00 85.00 85 HIS A C 1
ATOM 642 O O . HIS A 1 85 ? -1.113 0.430 -8.879 1.00 85.00 85 HIS A O 1
ATOM 648 N N . SER A 1 86 ? 0.493 0.162 -10.429 1.00 86.81 86 SER A N 1
ATOM 649 C CA . SER A 1 86 ? 0.190 -1.250 -10.680 1.00 86.81 86 SER A CA 1
ATOM 650 C C . SER A 1 86 ? 0.352 -2.104 -9.419 1.00 86.81 86 SER A C 1
ATOM 652 O O . SER A 1 86 ? -0.490 -2.958 -9.134 1.00 86.81 86 SER A O 1
ATOM 654 N N . ALA A 1 87 ? 1.406 -1.859 -8.640 1.00 92.19 87 ALA A N 1
ATOM 655 C CA . ALA A 1 87 ? 1.653 -2.555 -7.384 1.00 92.19 87 ALA A CA 1
ATOM 656 C C . ALA A 1 87 ? 0.657 -2.149 -6.282 1.00 92.19 87 ALA A C 1
ATOM 658 O O . ALA A 1 87 ? 0.151 -3.025 -5.579 1.00 92.19 87 ALA A O 1
ATOM 659 N N . SER A 1 88 ? 0.292 -0.864 -6.192 1.00 91.31 88 SER A N 1
ATOM 660 C CA . SER A 1 88 ? -0.761 -0.349 -5.302 1.00 91.31 88 SER A CA 1
ATOM 661 C C . SER A 1 88 ? -2.094 -1.050 -5.546 1.00 91.31 88 SER A C 1
ATOM 663 O O . SER A 1 88 ? -2.748 -1.517 -4.610 1.00 91.31 88 SER A O 1
ATOM 665 N N . LYS A 1 89 ? -2.488 -1.171 -6.819 1.00 90.31 89 LYS A N 1
ATOM 666 C CA . LYS A 1 89 ? -3.723 -1.847 -7.222 1.00 90.31 89 LYS A CA 1
ATOM 667 C C . LYS A 1 89 ? -3.690 -3.335 -6.868 1.00 90.31 89 LYS A C 1
ATOM 669 O O . LYS A 1 89 ? -4.631 -3.840 -6.261 1.00 90.31 89 LYS A O 1
ATOM 674 N N . ALA A 1 90 ? -2.582 -4.013 -7.167 1.00 94.44 90 ALA A N 1
ATOM 675 C CA . ALA A 1 90 ? -2.401 -5.420 -6.827 1.00 94.44 90 ALA A CA 1
ATOM 676 C C . ALA A 1 90 ? -2.471 -5.675 -5.309 1.00 94.44 90 ALA A C 1
ATOM 678 O O . ALA A 1 90 ? -3.087 -6.647 -4.876 1.00 94.44 90 ALA A O 1
ATOM 679 N N . ALA A 1 91 ? -1.889 -4.793 -4.491 1.00 96.50 91 ALA A N 1
ATOM 680 C CA . ALA A 1 91 ? -1.966 -4.879 -3.033 1.00 96.50 91 ALA A CA 1
ATOM 681 C C . ALA A 1 91 ? -3.391 -4.667 -2.505 1.00 96.50 91 ALA A C 1
ATOM 683 O O . ALA A 1 91 ? -3.826 -5.370 -1.592 1.00 96.50 91 ALA A O 1
ATOM 684 N N . ALA A 1 92 ? -4.133 -3.721 -3.088 1.00 94.12 92 ALA A N 1
ATOM 685 C CA . ALA A 1 92 ? -5.528 -3.476 -2.736 1.00 94.12 92 ALA A CA 1
ATOM 686 C C . ALA A 1 92 ? -6.413 -4.689 -3.044 1.00 94.12 92 ALA A C 1
ATOM 688 O O . ALA A 1 92 ? -7.202 -5.102 -2.194 1.00 94.12 92 ALA A O 1
ATOM 689 N N . GLU A 1 93 ? -6.243 -5.296 -4.220 1.00 95.56 93 GLU A N 1
ATOM 690 C CA . GLU A 1 93 ? -6.944 -6.526 -4.598 1.00 95.56 93 GLU A CA 1
ATOM 691 C C . GLU A 1 93 ? -6.574 -7.697 -3.678 1.00 95.56 93 GLU A C 1
ATOM 693 O O . GLU A 1 93 ? -7.453 -8.438 -3.233 1.00 95.56 93 GLU A O 1
ATOM 698 N N . GLU A 1 94 ? -5.297 -7.828 -3.315 1.00 97.69 94 GLU A N 1
ATOM 699 C CA . GLU A 1 94 ? -4.842 -8.882 -2.411 1.00 97.69 94 GLU A CA 1
ATOM 700 C C . GLU A 1 94 ? -5.410 -8.713 -0.995 1.00 97.69 94 GLU A C 1
ATOM 702 O O . GLU A 1 94 ? -5.898 -9.679 -0.405 1.00 97.69 94 GLU A O 1
ATOM 707 N N . CYS A 1 95 ? -5.452 -7.490 -0.458 1.00 96.81 95 CYS A N 1
ATOM 708 C CA . CYS A 1 95 ? -6.111 -7.242 0.823 1.00 96.81 95 CYS A CA 1
ATOM 709 C C . CYS A 1 95 ? -7.631 -7.421 0.755 1.00 96.81 95 CYS A C 1
ATOM 711 O O . CYS A 1 95 ? -8.216 -7.959 1.694 1.00 96.81 95 CYS A O 1
ATOM 713 N N . ALA A 1 96 ? -8.281 -7.052 -0.352 1.00 96.38 96 ALA A N 1
ATOM 714 C CA . ALA A 1 96 ? -9.701 -7.336 -0.549 1.00 96.38 96 ALA A CA 1
ATOM 715 C C . ALA A 1 96 ? -9.989 -8.848 -0.540 1.00 96.38 96 ALA A C 1
ATOM 717 O O . ALA A 1 96 ? -11.025 -9.266 -0.020 1.00 96.38 96 ALA A O 1
ATOM 718 N N . ARG A 1 97 ? -9.061 -9.662 -1.060 1.00 97.75 97 ARG A N 1
ATOM 719 C CA . ARG A 1 97 ? -9.141 -11.129 -1.067 1.00 97.75 97 ARG A CA 1
ATOM 720 C C . ARG A 1 97 ? -8.856 -11.747 0.305 1.00 97.75 97 ARG A C 1
ATOM 722 O O . ARG A 1 97 ? -9.597 -12.625 0.737 1.00 97.75 97 ARG A O 1
ATOM 729 N N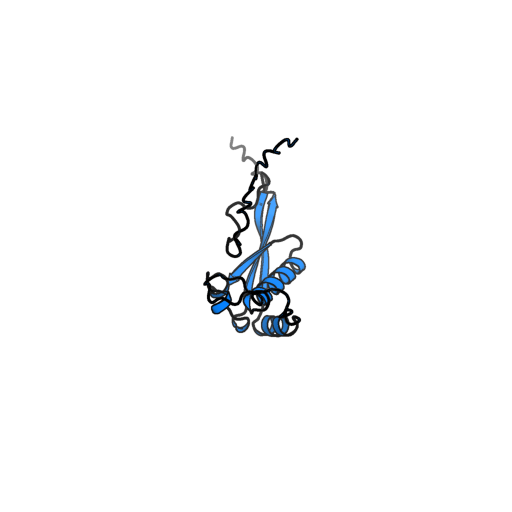 . LEU A 1 98 ? -7.781 -11.325 0.972 1.00 97.81 98 LEU A N 1
ATOM 730 C CA . LEU A 1 98 ? -7.337 -11.886 2.254 1.00 97.81 98 LEU A CA 1
ATOM 731 C C . LEU A 1 98 ? -8.205 -11.435 3.432 1.00 97.81 98 LEU A C 1
ATOM 733 O O . LEU A 1 98 ? -8.492 -12.222 4.332 1.00 97.81 98 LEU A O 1
ATOM 737 N N . ALA A 1 99 ? -8.602 -10.162 3.446 1.00 96.06 99 ALA A N 1
ATOM 738 C CA . ALA A 1 99 ? -9.296 -9.538 4.562 1.00 96.06 99 ALA A CA 1
ATOM 739 C C . ALA A 1 99 ? -10.288 -8.457 4.078 1.00 96.06 99 ALA A C 1
ATOM 741 O O . ALA A 1 99 ? -10.054 -7.268 4.280 1.00 96.06 99 ALA A O 1
ATOM 742 N N . PRO A 1 100 ? -11.457 -8.829 3.525 1.00 94.38 100 PRO A N 1
ATOM 743 C CA . PRO A 1 100 ? -12.429 -7.878 2.971 1.00 94.38 100 PRO A CA 1
ATOM 744 C C . PRO A 1 100 ? -12.728 -6.687 3.895 1.00 94.38 100 PRO A C 1
ATOM 746 O O . PRO A 1 100 ? -12.902 -6.870 5.096 1.00 94.38 100 PRO A O 1
ATOM 749 N N . ARG A 1 101 ? -12.848 -5.462 3.365 1.00 90.00 101 ARG A N 1
ATOM 750 C CA . ARG A 1 101 ? -13.030 -4.230 4.177 1.00 90.00 101 ARG A CA 1
ATOM 751 C C . ARG A 1 101 ? -11.829 -3.917 5.089 1.00 90.00 101 ARG A C 1
ATOM 753 O O . ARG A 1 101 ? -12.002 -3.438 6.208 1.00 90.00 101 ARG A O 1
ATOM 760 N N . SER A 1 102 ? -10.621 -4.242 4.644 1.00 92.44 102 SER A N 1
ATOM 761 C CA . SER A 1 102 ? -9.368 -3.735 5.208 1.00 92.44 102 SER A CA 1
ATOM 762 C C . SER A 1 102 ? -8.774 -2.657 4.308 1.00 92.44 102 SER A C 1
ATOM 764 O O . SER A 1 102 ? -9.080 -2.607 3.117 1.00 92.44 102 SER A O 1
ATOM 766 N N . ILE A 1 103 ? -7.851 -1.875 4.849 1.00 91.31 103 ILE A N 1
ATOM 767 C CA . ILE A 1 103 ? -6.975 -0.991 4.076 1.00 91.31 103 ILE A CA 1
ATOM 768 C C . ILE A 1 103 ? -5.580 -1.607 3.934 1.00 91.31 103 ILE A C 1
ATOM 770 O O . ILE A 1 103 ? -5.194 -2.468 4.726 1.00 91.31 103 ILE A O 1
ATOM 774 N N . VAL A 1 104 ? -4.832 -1.156 2.932 1.00 92.75 104 VAL A N 1
ATOM 775 C CA . VAL A 1 104 ? -3.466 -1.613 2.653 1.00 92.75 104 VAL A CA 1
ATOM 776 C C . VAL A 1 104 ? -2.458 -0.744 3.398 1.00 92.75 104 VAL A C 1
ATOM 778 O O . VAL A 1 104 ? -2.531 0.481 3.353 1.00 92.75 104 VAL A O 1
ATOM 781 N N . GLU A 1 105 ? -1.466 -1.380 4.007 1.00 93.00 105 GLU A N 1
ATOM 782 C CA . GLU A 1 105 ? -0.208 -0.755 4.399 1.00 93.00 105 GLU A CA 1
ATOM 783 C C . GLU A 1 105 ? 0.952 -1.497 3.736 1.00 93.00 105 GLU A C 1
ATOM 785 O O . GLU A 1 105 ? 1.214 -2.661 4.044 1.00 93.00 105 GLU A O 1
ATOM 790 N N . VAL A 1 106 ? 1.677 -0.830 2.840 1.00 94.12 106 VAL A N 1
ATOM 791 C CA . VAL A 1 106 ? 2.916 -1.378 2.282 1.00 94.12 106 VAL A CA 1
ATOM 792 C C . VAL A 1 106 ? 4.067 -1.086 3.231 1.00 94.12 106 VAL A C 1
ATOM 794 O O . VAL A 1 106 ? 4.302 0.050 3.629 1.00 94.12 106 VAL A O 1
ATOM 797 N N . THR A 1 107 ? 4.830 -2.122 3.560 1.00 95.50 107 THR A N 1
ATOM 798 C CA . THR A 1 107 ? 5.973 -2.014 4.477 1.00 95.50 107 THR A CA 1
ATOM 799 C C . THR A 1 107 ? 7.321 -2.150 3.779 1.00 95.50 107 THR A C 1
ATOM 801 O O . THR A 1 107 ? 8.322 -1.678 4.315 1.00 95.50 107 THR A O 1
ATOM 804 N N . ARG A 1 108 ? 7.367 -2.793 2.604 1.00 96.25 108 ARG A N 1
ATOM 805 C CA . ARG A 1 108 ? 8.570 -2.965 1.778 1.00 96.25 108 ARG A CA 1
ATOM 806 C C . ARG A 1 108 ? 8.212 -3.063 0.287 1.00 96.25 108 ARG A C 1
ATOM 808 O O . ARG A 1 108 ? 7.132 -3.574 -0.015 1.00 96.25 108 ARG A O 1
ATOM 815 N N . PRO A 1 109 ? 9.131 -2.679 -0.619 1.00 96.19 109 PRO A N 1
ATOM 816 C CA . PRO A 1 109 ? 10.446 -2.064 -0.363 1.00 96.19 109 PRO A CA 1
ATOM 817 C C . PRO A 1 109 ? 10.341 -0.593 0.080 1.00 96.19 109 PRO A C 1
ATOM 819 O O . PRO A 1 109 ? 9.268 0.002 0.037 1.00 96.19 109 PRO A O 1
ATOM 822 N N . TRP A 1 110 ? 11.452 0.003 0.534 1.00 93.12 110 TRP A N 1
ATOM 823 C CA . TRP A 1 110 ? 11.476 1.424 0.922 1.00 93.12 110 TRP A CA 1
ATOM 824 C C . TRP A 1 110 ? 11.199 2.353 -0.268 1.00 93.12 110 TRP A C 1
ATOM 826 O O . TRP A 1 110 ? 10.477 3.331 -0.112 1.00 93.12 110 TRP A O 1
ATOM 836 N N . SER A 1 111 ? 11.687 1.995 -1.460 1.00 88.75 111 SER A N 1
ATOM 837 C CA . SER A 1 111 ? 11.470 2.721 -2.720 1.00 88.75 111 SER A CA 1
ATOM 838 C C . SER A 1 111 ? 9.992 2.955 -3.043 1.00 88.75 111 SER A C 1
ATOM 840 O O . SER A 1 111 ? 9.672 3.959 -3.666 1.00 88.75 111 SER A O 1
ATOM 842 N N . TYR A 1 112 ? 9.087 2.076 -2.593 1.00 91.25 112 TYR A N 1
ATOM 843 C CA . TYR A 1 112 ? 7.640 2.239 -2.762 1.00 91.25 112 TYR A CA 1
ATOM 844 C C . TYR A 1 112 ? 7.061 3.372 -1.901 1.00 91.25 112 TYR A C 1
ATOM 846 O O . TYR A 1 112 ? 6.130 4.056 -2.317 1.00 91.25 112 TYR A O 1
ATOM 854 N N . ASN A 1 113 ? 7.589 3.547 -0.688 1.00 87.81 113 ASN A N 1
ATOM 855 C CA . ASN A 1 113 ? 7.110 4.533 0.283 1.00 87.81 113 ASN A CA 1
ATOM 856 C C . ASN A 1 113 ? 7.884 5.862 0.211 1.00 87.81 113 ASN A C 1
ATOM 858 O O . ASN A 1 113 ? 7.550 6.802 0.929 1.00 87.81 113 ASN A O 1
ATOM 862 N N . ASP A 1 114 ? 8.926 5.944 -0.619 1.00 85.25 114 ASP A N 1
ATOM 863 C CA . ASP A 1 114 ? 9.695 7.168 -0.834 1.00 85.25 114 ASP A CA 1
ATOM 864 C C . ASP A 1 114 ? 8.872 8.228 -1.587 1.00 85.25 114 ASP A C 1
ATOM 866 O O . ASP A 1 114 ? 7.995 7.900 -2.386 1.00 85.25 114 ASP A O 1
ATOM 870 N N . LEU A 1 115 ? 9.169 9.514 -1.383 1.00 81.31 115 LEU A N 1
ATOM 871 C CA . LEU A 1 115 ? 8.481 10.614 -2.079 1.00 81.31 115 LEU A CA 1
ATOM 872 C C . LEU A 1 115 ? 8.675 10.574 -3.604 1.00 81.31 115 LEU A C 1
ATOM 874 O O . LEU A 1 115 ? 7.868 11.128 -4.345 1.00 81.31 115 LEU A O 1
ATOM 878 N N . SER A 1 116 ? 9.726 9.905 -4.076 1.00 81.44 116 SER A N 1
ATOM 879 C CA . SER A 1 116 ? 10.058 9.744 -5.490 1.00 81.44 116 SER A CA 1
ATOM 880 C C . SER A 1 116 ? 9.782 8.319 -5.991 1.00 81.44 116 SER A C 1
ATOM 882 O O . SER A 1 116 ? 10.413 7.861 -6.946 1.00 81.44 116 SER A O 1
ATOM 884 N N . HIS A 1 117 ? 8.832 7.597 -5.387 1.00 82.19 117 HIS A N 1
ATOM 885 C CA . HIS A 1 117 ? 8.496 6.220 -5.771 1.00 82.19 117 HIS A CA 1
ATOM 886 C C . HIS A 1 117 ? 8.120 6.064 -7.251 1.00 82.19 117 HIS A C 1
ATOM 888 O O . HIS A 1 117 ? 8.513 5.082 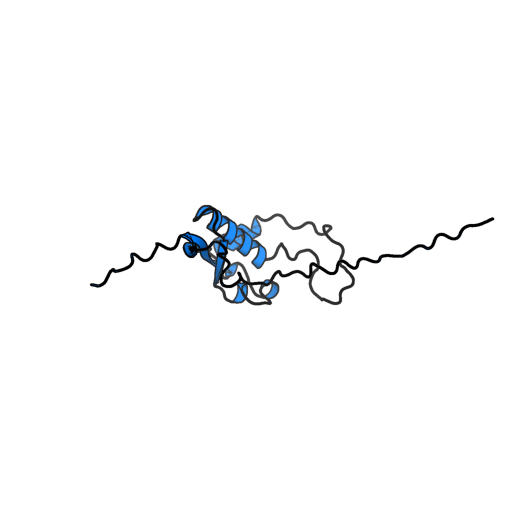-7.872 1.00 82.19 117 HIS A O 1
ATOM 894 N N . HIS A 1 118 ? 7.466 7.053 -7.866 1.00 80.88 118 HIS A N 1
ATOM 895 C CA . HIS A 1 118 ? 7.164 7.048 -9.306 1.00 80.88 118 HIS A CA 1
ATOM 896 C C . HIS A 1 118 ? 8.433 6.984 -10.183 1.00 80.88 118 HIS A C 1
ATOM 898 O O . HIS A 1 118 ? 8.420 6.487 -11.312 1.00 80.88 118 HIS A O 1
ATOM 904 N N . GLN A 1 119 ? 9.562 7.475 -9.663 1.00 81.00 119 GLN A N 1
ATOM 905 C CA . GLN A 1 119 ? 10.859 7.416 -10.326 1.00 81.00 119 GLN A CA 1
ATOM 906 C C . GLN A 1 119 ? 11.639 6.150 -9.962 1.00 81.00 119 GLN A C 1
ATOM 908 O O . GLN A 1 119 ? 12.283 5.569 -10.838 1.00 81.00 119 GLN A O 1
ATOM 913 N N . PHE A 1 120 ? 11.601 5.712 -8.704 1.00 82.62 120 PHE A N 1
ATOM 914 C CA . PHE A 1 120 ? 12.524 4.685 -8.215 1.00 82.62 120 PHE A CA 1
ATOM 915 C C . PHE A 1 120 ? 11.908 3.310 -8.021 1.00 82.62 120 PHE A C 1
ATOM 917 O O . PHE A 1 120 ? 12.590 2.332 -8.304 1.00 82.62 120 PHE A O 1
ATOM 924 N N . TYR A 1 121 ? 10.651 3.219 -7.591 1.00 87.69 121 TYR A N 1
ATOM 925 C CA . TYR A 1 121 ? 10.029 1.924 -7.358 1.00 87.69 121 TYR A CA 1
ATOM 926 C C . TYR A 1 121 ? 9.843 1.168 -8.668 1.00 87.69 121 TYR A C 1
ATOM 928 O O . TYR A 1 121 ? 9.376 1.715 -9.677 1.00 87.69 121 TYR A O 1
ATOM 936 N N . ARG A 1 122 ? 10.165 -0.123 -8.637 1.00 91.12 122 ARG A N 1
ATOM 937 C CA . ARG A 1 122 ? 9.925 -1.023 -9.756 1.00 91.12 122 ARG A CA 1
ATOM 938 C C . ARG A 1 122 ? 9.295 -2.331 -9.282 1.00 91.12 122 ARG A C 1
ATOM 940 O O . ARG A 1 122 ? 9.689 -2.907 -8.277 1.00 91.12 122 ARG A O 1
ATOM 947 N N . VAL A 1 123 ? 8.323 -2.835 -10.048 1.00 92.94 123 VAL A N 1
ATOM 948 C CA . VAL A 1 123 ? 7.650 -4.124 -9.786 1.00 92.94 123 VAL A CA 1
ATOM 949 C C . VAL A 1 123 ? 8.593 -5.323 -9.606 1.00 92.94 123 VAL A C 1
ATOM 951 O O . VAL A 1 123 ? 8.198 -6.299 -8.977 1.00 92.94 123 VAL A O 1
ATOM 954 N N . ASP A 1 124 ? 9.818 -5.281 -10.135 1.00 94.50 124 ASP A N 1
ATOM 955 C CA . ASP A 1 124 ? 10.843 -6.316 -9.949 1.00 94.50 124 ASP A CA 1
ATOM 956 C C . ASP A 1 124 ? 11.416 -6.379 -8.526 1.00 94.50 124 ASP A C 1
ATOM 958 O O . ASP A 1 124 ? 12.012 -7.389 -8.158 1.00 94.50 124 ASP A O 1
ATOM 962 N N . GLU A 1 125 ? 11.167 -5.367 -7.696 1.00 96.88 125 GLU A N 1
ATOM 963 C CA . GLU A 1 125 ? 11.489 -5.399 -6.267 1.00 96.88 125 GLU A CA 1
ATOM 964 C C . GLU A 1 125 ? 10.476 -6.222 -5.451 1.00 96.88 125 GLU A C 1
ATOM 966 O O . GLU A 1 125 ? 10.746 -6.582 -4.305 1.00 96.88 125 GLU A O 1
ATOM 971 N N . GLY A 1 126 ? 9.308 -6.538 -6.022 1.00 97.69 126 GLY A N 1
ATOM 972 C CA . GLY A 1 126 ? 8.201 -7.137 -5.281 1.00 97.69 126 GLY A CA 1
ATOM 973 C C . GLY A 1 126 ? 7.466 -6.116 -4.407 1.00 97.69 126 GLY A C 1
ATOM 974 O O . GLY A 1 126 ? 7.644 -4.900 -4.533 1.00 97.69 126 GLY A O 1
ATOM 975 N N . LEU A 1 127 ? 6.588 -6.612 -3.535 1.00 97.81 127 LEU A N 1
ATOM 976 C CA . LEU A 1 127 ? 5.859 -5.783 -2.579 1.00 97.81 127 LEU A CA 1
ATOM 977 C C . LEU A 1 127 ? 5.437 -6.605 -1.361 1.00 97.81 127 LEU A C 1
ATOM 979 O O . LEU A 1 127 ? 4.837 -7.666 -1.507 1.00 97.81 127 LEU A O 1
ATOM 983 N N . SER A 1 128 ? 5.679 -6.099 -0.155 1.00 98.44 128 SER A N 1
ATOM 984 C CA . SER A 1 128 ? 5.217 -6.738 1.080 1.00 98.44 128 SER A CA 1
ATOM 985 C C . SER A 1 128 ? 4.490 -5.740 1.959 1.00 98.44 128 SER A C 1
ATOM 987 O O . SER A 1 128 ? 4.924 -4.599 2.154 1.00 98.44 128 SER A O 1
ATOM 989 N N . GLY A 1 129 ? 3.407 -6.185 2.573 1.00 97.12 129 GLY A N 1
ATOM 990 C CA . GLY A 1 129 ? 2.587 -5.314 3.388 1.00 97.12 129 GLY A CA 1
ATOM 991 C C . GLY A 1 129 ? 1.567 -6.066 4.208 1.00 97.12 129 GLY A C 1
ATOM 992 O O . GLY A 1 129 ? 1.653 -7.280 4.419 1.00 97.12 129 GLY A O 1
ATOM 993 N N . ARG A 1 130 ? 0.628 -5.300 4.744 1.00 96.94 130 ARG A N 1
ATOM 994 C CA . ARG A 1 130 ? -0.355 -5.769 5.705 1.00 96.94 130 ARG A CA 1
ATOM 995 C C . ARG A 1 130 ? -1.709 -5.170 5.403 1.00 96.94 130 ARG A C 1
ATOM 997 O O . ARG A 1 130 ? -1.819 -4.070 4.868 1.00 96.94 130 ARG A O 1
ATOM 1004 N N . CYS A 1 131 ? -2.730 -5.918 5.770 1.00 96.25 131 CYS A N 1
ATOM 1005 C CA . CYS A 1 131 ? -4.112 -5.505 5.683 1.00 96.25 131 CYS A CA 1
ATOM 1006 C C . CYS A 1 131 ? -4.560 -5.104 7.084 1.00 96.25 131 CYS A C 1
ATOM 1008 O O . CYS A 1 131 ? -4.459 -5.899 8.025 1.00 96.25 131 CYS A O 1
ATOM 1010 N N . LEU A 1 132 ? -5.033 -3.871 7.227 1.00 94.06 132 LEU A N 1
ATOM 1011 C CA . LEU A 1 132 ? -5.390 -3.281 8.511 1.00 94.06 132 LEU A CA 1
ATOM 1012 C C . LEU A 1 132 ? -6.893 -3.044 8.591 1.00 94.06 132 LEU A C 1
ATOM 1014 O O . LEU A 1 132 ? -7.536 -2.680 7.603 1.00 94.06 132 LEU A O 1
ATOM 1018 N N . ARG A 1 133 ? -7.463 -3.226 9.779 1.00 93.25 133 ARG A N 1
ATOM 1019 C CA . ARG A 1 133 ? -8.863 -2.905 10.060 1.0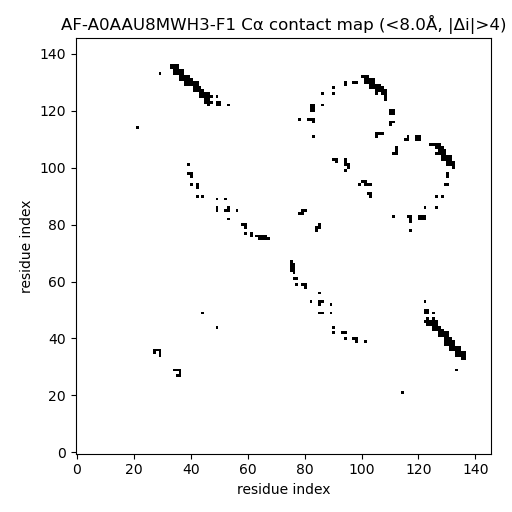0 93.25 133 ARG A CA 1
ATOM 1020 C C . ARG A 1 133 ? -8.995 -2.325 11.459 1.00 93.25 133 ARG A C 1
ATOM 1022 O O . ARG A 1 133 ? -8.315 -2.776 12.375 1.00 93.25 133 ARG A O 1
ATOM 1029 N N . CYS A 1 134 ? -9.910 -1.381 11.631 1.00 93.25 134 CYS A N 1
ATOM 1030 C CA . CYS A 1 134 ? -10.365 -0.982 12.954 1.00 93.25 134 CYS A CA 1
ATOM 1031 C C . CYS A 1 134 ? -11.263 -2.074 13.536 1.00 93.25 134 CYS A C 1
ATOM 1033 O O . CYS A 1 134 ? -12.280 -2.437 12.940 1.00 93.25 134 CYS A O 1
ATOM 1035 N N . VAL A 1 135 ? -10.874 -2.623 14.682 1.00 91.81 135 VAL A N 1
ATOM 1036 C CA . VAL A 1 135 ? -11.634 -3.659 15.391 1.00 91.81 135 VAL A CA 1
ATOM 1037 C C . VAL A 1 135 ? -11.955 -3.195 16.809 1.00 91.81 135 VAL A C 1
ATOM 1039 O O . VAL A 1 135 ? -11.180 -2.422 17.375 1.00 91.81 135 VAL A O 1
ATOM 1042 N N . PRO A 1 136 ? -13.069 -3.651 17.409 1.00 92.12 136 PRO A N 1
ATOM 1043 C CA . PRO A 1 136 ? -13.364 -3.363 18.806 1.00 92.12 136 PRO A CA 1
ATOM 1044 C C . PRO A 1 136 ? -12.234 -3.836 19.724 1.00 92.12 136 PRO A C 1
ATOM 1046 O O . PRO A 1 136 ? -11.797 -4.987 19.653 1.00 92.12 136 PRO A O 1
ATOM 1049 N N . VAL A 1 137 ? -11.784 -2.958 20.614 1.00 86.81 137 VAL A N 1
ATOM 1050 C CA . VAL A 1 137 ? -10.866 -3.311 21.694 1.00 86.81 137 VAL A CA 1
ATOM 1051 C C . VAL A 1 137 ? -11.682 -4.019 22.774 1.00 86.81 137 VAL A C 1
ATOM 1053 O O . VAL A 1 137 ? -12.684 -3.462 23.232 1.00 86.81 137 VAL A O 1
ATOM 1056 N N . PRO A 1 138 ? -11.289 -5.226 23.222 1.00 77.50 138 PRO A N 1
ATOM 1057 C CA . PRO A 1 138 ? -11.951 -5.868 24.346 1.00 77.50 138 PRO A CA 1
ATOM 1058 C C . PRO A 1 138 ? -11.945 -4.928 25.551 1.00 77.50 138 PRO A C 1
ATOM 1060 O O . PRO A 1 138 ? -10.890 -4.413 25.935 1.00 77.50 138 PRO A O 1
ATOM 1063 N N . ALA A 1 139 ? -13.115 -4.707 26.158 1.00 69.75 139 ALA A N 1
ATOM 1064 C CA . ALA A 1 139 ? -13.194 -3.978 27.413 1.00 69.75 139 ALA A CA 1
ATOM 1065 C C . ALA A 1 139 ? -12.246 -4.661 28.400 1.00 69.75 139 ALA A C 1
ATOM 1067 O O . ALA A 1 139 ? -12.365 -5.863 28.648 1.00 69.75 139 ALA A O 1
ATOM 1068 N N . ARG A 1 140 ? -11.271 -3.913 28.932 1.00 61.75 140 ARG A N 1
ATOM 1069 C CA . ARG A 1 140 ? -10.421 -4.416 30.010 1.00 61.75 140 ARG A CA 1
ATOM 1070 C C . ARG A 1 140 ? -11.367 -4.886 31.107 1.00 61.75 140 ARG A C 1
ATOM 1072 O O . ARG A 1 140 ? -12.048 -4.058 31.705 1.00 61.75 140 ARG A O 1
ATOM 1079 N N . THR A 1 141 ? -11.435 -6.192 31.355 1.00 51.94 141 THR A N 1
ATOM 1080 C CA . THR A 1 141 ? -12.111 -6.722 32.534 1.00 51.94 141 THR A CA 1
ATOM 1081 C C . THR A 1 141 ? -11.451 -6.034 33.714 1.00 51.94 141 THR A C 1
ATOM 1083 O O . THR A 1 141 ? -10.266 -6.250 33.981 1.00 51.94 141 THR A O 1
ATOM 1086 N N . ALA A 1 142 ? -12.184 -5.118 34.348 1.00 50.00 142 ALA A N 1
ATOM 1087 C CA . ALA A 1 142 ? -11.734 -4.443 35.544 1.00 50.00 142 ALA A CA 1
ATOM 1088 C C . ALA A 1 142 ? -11.384 -5.544 36.542 1.00 50.00 142 ALA A C 1
ATOM 1090 O O . ALA A 1 142 ? -12.255 -6.252 37.048 1.00 50.00 142 ALA A O 1
ATOM 1091 N N . ARG A 1 143 ? -10.084 -5.747 36.767 1.00 50.72 143 ARG A N 1
ATOM 1092 C CA . ARG A 1 143 ? -9.610 -6.569 37.867 1.00 50.72 143 ARG A CA 1
ATOM 1093 C C . ARG A 1 143 ? -10.003 -5.791 39.117 1.00 50.72 143 ARG A C 1
ATOM 1095 O O . ARG A 1 143 ? -9.303 -4.870 39.519 1.00 50.72 143 ARG A O 1
ATOM 1102 N N . SER A 1 144 ? -11.172 -6.120 39.660 1.00 50.84 144 SER A N 1
ATOM 1103 C CA . SER A 1 144 ? -11.599 -5.735 40.999 1.00 50.84 144 SER A CA 1
ATOM 1104 C C . SER A 1 144 ? -10.629 -6.395 41.978 1.00 50.84 144 SER A C 1
ATOM 1106 O O . SER A 1 144 ? -10.866 -7.502 42.457 1.00 50.84 144 SER A O 1
ATOM 1108 N N . GLY A 1 145 ? -9.473 -5.762 42.177 1.00 49.12 145 GLY A N 1
ATOM 1109 C CA . GLY A 1 145 ? -8.556 -6.084 43.258 1.00 49.12 145 GLY A CA 1
ATOM 1110 C C . GLY A 1 145 ? -9.189 -5.615 44.558 1.00 49.12 145 GLY A C 1
ATOM 1111 O O . GLY A 1 145 ? -9.474 -4.428 44.694 1.00 49.12 145 GLY A O 1
ATOM 1112 N N . LYS A 1 146 ? -9.486 -6.585 45.423 1.00 38.72 146 LYS A N 1
ATOM 1113 C CA . LYS A 1 146 ? -9.887 -6.400 46.821 1.00 38.72 146 LYS A CA 1
ATOM 1114 C C . LYS A 1 146 ? -8.852 -5.606 47.607 1.00 38.72 146 LYS A C 1
ATOM 1116 O O . LYS A 1 146 ? -7.651 -5.780 47.301 1.00 38.72 146 LYS A O 1
#

Secondary structure (DSSP, 8-state):
--PPP---------------TT----TT---STTEEEEEEEEEEE-HHHHHHHHHTSPPPPTTS-PPPS----S-SS-TTSSHHHHHHHHHHHHHHHHSTTPEEEEEE-HHHHSTTHHHH--GGG-EEEEEEEEEEPPP-------

Foldseek 3Di:
DDDDDPPPPPPPPPPDDDDPPQDDDDDCVVPDPQWDKDFQWKDWFALVRLVVQLVPDDQFDPVPDDDDPDPDPDDDGRLCSASLNSLLVVQQVVLCVRPNPWDKDWDDDVLSNDPVVSPRPHSNRTTITTTMDIDGDPDPPPPPDD

Solvent-accessible surface area (backbone atoms only — not comparable to full-atom values): 9383 Å² total; per-residue (Å²): 137,84,86,80,82,84,80,77,81,79,81,76,80,82,85,81,78,82,81,74,88,77,69,71,84,60,90,71,75,45,76,56,87,62,37,37,80,36,81,72,42,74,49,74,46,48,27,70,55,40,47,56,54,47,72,69,53,79,82,73,67,84,80,78,48,82,73,69,100,58,96,58,99,59,77,60,70,69,70,73,73,39,44,46,45,42,47,52,50,52,47,47,53,49,26,47,70,73,34,67,90,39,47,75,44,80,74,34,52,66,46,63,77,40,97,56,12,89,78,65,27,49,33,76,75,28,40,32,32,36,19,33,33,66,40,79,55,78,76,76,76,77,78,81,76,127

Sequence (146 aa):
MRTLPLIVSFVLAVVAASAQAHDPRPIGWCLDPGTAEQEVAKFELSPAYLKAYHQRQPPSDPDSCPAGRGQVGTKTCGIVDDHWHSASKAAAEECARLAPRSIVEVTRPWSYNDLSHHQFYRVDEGLSGRCLRCVPVPARTARSGK